Protein AF-A0A6V7LT86-F1 (afdb_monomer_lite)

Radius of gyration: 17.19 Å; chains: 1; bounding box: 52×25×35 Å

Foldseek 3Di:
DVCVLVVDPDPVSSVVVVVVCPDPVNVVVVVLLVCVVVVVDPDDDPVNVVVVVVVVVVVVVVVVVVVVVVVVVPPD

Secondary structure (DSSP, 8-state):
-HHHHTT-S-HHHHHHHHHHTTSHHHHHHHHHHHHHHTT--SS--HHHHHHHHHHHHHHHHHHHHHHHHHHHTT--

Sequence (76 aa):
KESFVKASSSKAVQFFLEWFVETIMFNSFVTDYIASIEGTTVQERYDIKLFKQRVAEYKKLSEKNAQTKKAKKKTF

InterPro domains:
  IPR005112 dDENN domain [PF03455] (1-51)

pLDDT: mean 84.71, std 13.08, range [42.22, 96.56]

Structure (mmCIF, N/CA/C/O backbone):
data_AF-A0A6V7LT86-F1
#
_entry.id   AF-A0A6V7LT86-F1
#
loop_
_atom_site.group_PDB
_atom_site.id
_atom_site.type_symbol
_atom_site.label_atom_id
_atom_site.label_alt_id
_atom_site.label_comp_id
_atom_site.label_asym_id
_atom_site.label_entity_id
_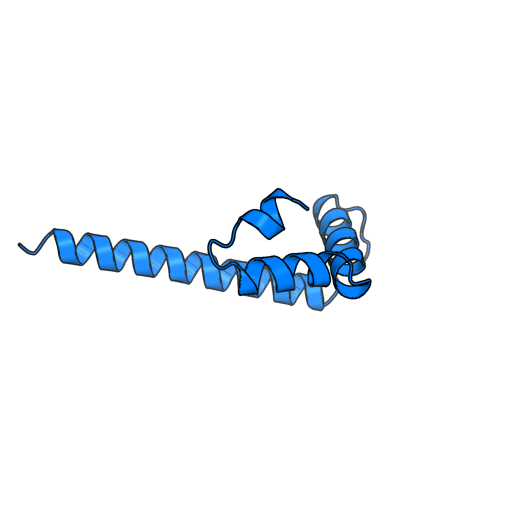atom_site.label_seq_id
_atom_site.pdbx_PDB_ins_code
_atom_site.Cartn_x
_atom_site.Cartn_y
_atom_site.Cartn_z
_atom_site.occupancy
_atom_site.B_iso_or_equiv
_atom_site.auth_seq_id
_atom_site.auth_comp_id
_atom_site.auth_asym_id
_atom_site.auth_atom_id
_atom_site.pdbx_PDB_model_num
ATOM 1 N N . LYS A 1 1 ? 1.265 9.689 -1.750 1.00 86.19 1 LYS A N 1
ATOM 2 C CA . LYS A 1 1 ? 1.784 9.526 -0.368 1.00 86.19 1 LYS A CA 1
ATOM 3 C C . LYS A 1 1 ? 0.829 10.114 0.669 1.00 86.19 1 LYS A C 1
ATOM 5 O O . LYS A 1 1 ? 0.216 9.337 1.385 1.00 86.19 1 LYS A O 1
ATOM 10 N N . GLU A 1 2 ? 0.612 11.433 0.708 1.00 89.62 2 GLU A N 1
ATOM 11 C CA . GLU A 1 2 ? -0.255 12.056 1.730 1.00 89.62 2 GLU A CA 1
ATOM 12 C C . GLU A 1 2 ? -1.674 11.483 1.800 1.00 89.62 2 GLU A C 1
ATOM 14 O O . GLU A 1 2 ? -2.155 11.163 2.884 1.00 89.62 2 GLU A O 1
ATOM 19 N N . SER A 1 3 ? -2.329 11.294 0.651 1.00 93.00 3 SER A N 1
ATOM 20 C CA . SER A 1 3 ? -3.682 10.727 0.602 1.00 93.00 3 SER A CA 1
ATOM 21 C C . SER A 1 3 ? -3.754 9.303 1.159 1.00 93.00 3 SER A C 1
ATOM 23 O O . SER A 1 3 ? -4.784 8.919 1.692 1.00 93.00 3 SER A O 1
ATOM 25 N N . PHE A 1 4 ? -2.670 8.525 1.060 1.00 92.56 4 PHE A N 1
ATOM 26 C CA . PHE A 1 4 ? -2.613 7.159 1.584 1.00 92.56 4 PHE A CA 1
ATOM 27 C C . PHE A 1 4 ? -2.491 7.155 3.111 1.00 92.56 4 PHE A C 1
ATOM 29 O O . PHE A 1 4 ? -3.234 6.445 3.781 1.00 92.56 4 PHE A O 1
ATOM 36 N N . VAL A 1 5 ? -1.626 8.009 3.664 1.00 93.25 5 VAL A N 1
ATOM 37 C CA . VAL A 1 5 ? -1.475 8.172 5.119 1.00 93.25 5 VAL A CA 1
ATOM 38 C C . VAL A 1 5 ? -2.775 8.676 5.750 1.00 93.25 5 VAL A C 1
ATOM 40 O O . VAL A 1 5 ? -3.269 8.099 6.717 1.00 93.25 5 VAL A O 1
ATOM 43 N N . LYS A 1 6 ? -3.373 9.720 5.164 1.00 93.75 6 LYS A N 1
ATOM 44 C CA . LYS A 1 6 ? -4.587 10.374 5.680 1.00 93.75 6 LYS A CA 1
ATOM 45 C C . LYS A 1 6 ? -5.871 9.562 5.449 1.00 93.75 6 LYS A C 1
ATOM 47 O O . LYS A 1 6 ? -6.926 9.966 5.926 1.00 93.75 6 LYS A O 1
ATOM 52 N N . ALA A 1 7 ? -5.809 8.430 4.739 1.00 92.31 7 ALA A N 1
ATOM 53 C CA . ALA A 1 7 ? -6.978 7.589 4.466 1.00 92.31 7 ALA A CA 1
ATOM 54 C C . ALA A 1 7 ? -7.529 6.901 5.725 1.00 92.31 7 ALA A C 1
ATOM 56 O O . ALA A 1 7 ? -8.719 6.593 5.794 1.00 92.31 7 ALA A O 1
ATOM 57 N N . SER A 1 8 ? -6.676 6.649 6.721 1.00 91.56 8 SER A N 1
ATOM 58 C CA . SER A 1 8 ? -7.114 6.110 8.006 1.00 91.56 8 SER A CA 1
ATOM 59 C C . SER A 1 8 ? -7.583 7.231 8.927 1.00 91.56 8 SER A C 1
ATOM 61 O O . SER A 1 8 ? -6.907 8.247 9.058 1.00 91.56 8 SER A O 1
ATOM 63 N N . SER A 1 9 ? -8.696 7.029 9.633 1.00 92.75 9 SER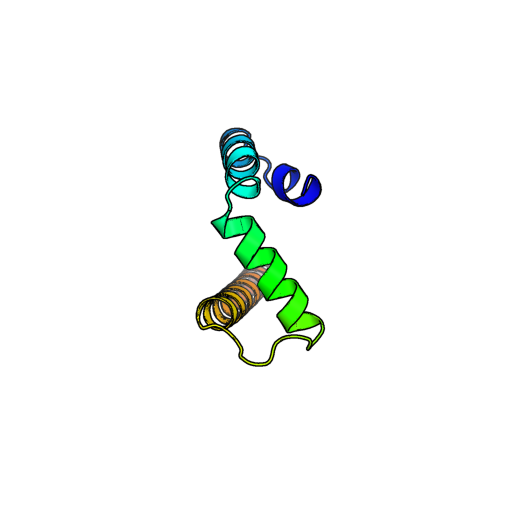 A N 1
ATOM 64 C CA . SER A 1 9 ? -9.138 7.924 10.713 1.00 92.75 9 SER A CA 1
ATOM 65 C C . SER A 1 9 ? -8.411 7.675 12.041 1.00 92.75 9 SER A C 1
ATOM 67 O O . SER A 1 9 ? -8.495 8.493 12.955 1.00 92.75 9 SER A O 1
ATOM 69 N N . SER A 1 10 ? -7.693 6.554 12.172 1.00 96.31 10 SER A N 1
ATOM 70 C CA . SER A 1 10 ? -6.952 6.209 13.388 1.00 96.31 10 SER A CA 1
ATOM 71 C C . SER A 1 10 ? -5.571 6.853 13.385 1.00 96.31 10 SER A C 1
ATOM 73 O O . SER A 1 10 ? -4.743 6.545 12.529 1.00 96.31 10 SER A O 1
ATOM 75 N N . LYS A 1 11 ? -5.290 7.687 14.393 1.00 94.69 11 LYS A N 1
ATOM 76 C CA . LYS A 1 11 ? -4.005 8.389 14.540 1.00 94.69 11 LYS A CA 1
ATOM 77 C C . LYS A 1 11 ? -2.816 7.433 14.700 1.00 94.69 11 LYS A C 1
ATOM 79 O O . LYS A 1 11 ? -1.760 7.667 14.129 1.00 94.69 11 LYS A O 1
ATOM 84 N N . ALA A 1 12 ? -3.001 6.322 15.415 1.00 96.19 12 ALA A N 1
ATOM 85 C CA . ALA A 1 12 ? -1.971 5.287 15.539 1.00 96.19 12 ALA A CA 1
ATOM 86 C C . ALA A 1 12 ? -1.647 4.644 14.180 1.00 96.19 12 ALA A C 1
ATOM 88 O O . ALA A 1 12 ? -0.485 4.424 13.849 1.00 96.19 12 ALA A O 1
ATOM 89 N N . VAL A 1 13 ? -2.679 4.394 13.368 1.00 96.12 13 VAL A N 1
ATOM 90 C CA . VAL A 1 13 ? -2.495 3.872 12.010 1.00 96.12 13 VAL A CA 1
ATOM 91 C C . VAL A 1 13 ? -1.849 4.926 11.115 1.00 96.12 13 VAL A C 1
ATOM 93 O O . VAL A 1 13 ? -0.972 4.573 10.344 1.00 96.12 13 VAL A O 1
ATOM 96 N N . GLN A 1 14 ? -2.216 6.204 11.233 1.00 96.56 14 GLN A N 1
ATOM 97 C CA . GLN A 1 14 ? -1.560 7.281 10.485 1.00 96.56 14 GLN A CA 1
ATOM 98 C C . GLN A 1 14 ? -0.054 7.324 10.772 1.00 96.56 14 GLN A C 1
ATOM 100 O O . GLN A 1 14 ? 0.717 7.287 9.822 1.00 96.56 14 GLN A O 1
ATOM 105 N N . PHE A 1 15 ? 0.373 7.287 12.041 1.00 96.25 15 PHE A N 1
ATOM 106 C CA . PHE A 1 15 ? 1.802 7.252 12.388 1.00 96.25 15 PHE A CA 1
ATOM 107 C C . PHE A 1 15 ? 2.523 6.024 11.827 1.00 96.25 15 PHE A C 1
ATOM 109 O O . PHE A 1 15 ? 3.629 6.135 11.301 1.00 96.25 15 PHE A O 1
ATOM 116 N N . PHE A 1 16 ? 1.890 4.849 11.897 1.00 96.50 16 PHE A N 1
ATOM 117 C CA . PHE A 1 16 ? 2.435 3.657 11.254 1.00 96.50 16 PHE A CA 1
ATOM 118 C C . PHE A 1 16 ? 2.585 3.861 9.744 1.00 96.50 16 PHE A C 1
ATOM 120 O O . PHE A 1 16 ? 3.631 3.538 9.194 1.00 96.50 16 PHE A O 1
ATOM 127 N N . LEU A 1 17 ? 1.563 4.405 9.076 1.00 96.50 17 LEU A N 1
ATOM 128 C CA . LEU A 1 17 ? 1.592 4.640 7.636 1.00 96.50 17 LEU A CA 1
ATOM 129 C C . LEU A 1 17 ? 2.647 5.682 7.256 1.00 96.50 17 LEU A C 1
ATOM 131 O O . LEU A 1 17 ? 3.306 5.486 6.244 1.00 96.50 17 LEU A O 1
ATOM 135 N N . GLU A 1 18 ? 2.842 6.736 8.054 1.00 96.06 18 GLU A N 1
ATOM 136 C CA . GLU A 1 18 ? 3.907 7.732 7.865 1.00 96.06 18 GLU A CA 1
ATOM 137 C C . GLU A 1 18 ? 5.289 7.091 7.890 1.00 96.06 18 GLU A C 1
ATOM 139 O O . GLU A 1 18 ? 6.081 7.330 6.987 1.00 96.06 18 GLU A O 1
ATOM 144 N N . TRP A 1 19 ? 5.563 6.229 8.869 1.00 96.00 19 TRP A N 1
ATOM 145 C CA . TRP A 1 19 ? 6.816 5.477 8.909 1.00 96.00 19 TRP A CA 1
ATOM 146 C C . TRP A 1 19 ? 6.915 4.464 7.757 1.00 96.00 19 TRP A C 1
ATOM 148 O O . TRP A 1 19 ? 7.945 4.353 7.093 1.00 96.00 19 TRP A O 1
ATOM 158 N N . PHE A 1 20 ? 5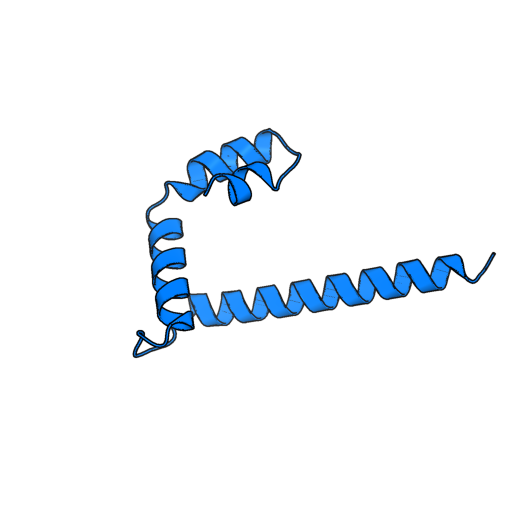.832 3.735 7.485 1.00 96.00 20 PHE A N 1
ATOM 159 C CA . PHE A 1 20 ? 5.808 2.633 6.527 1.00 96.00 20 PHE A CA 1
ATOM 160 C C . PHE A 1 20 ? 6.086 3.091 5.092 1.00 96.00 20 PHE A C 1
ATOM 162 O O . PHE A 1 20 ? 6.820 2.416 4.367 1.00 96.00 20 PHE A O 1
ATOM 169 N N . VAL A 1 21 ? 5.551 4.248 4.685 1.00 96.19 21 VAL A N 1
ATOM 170 C CA . VAL A 1 21 ? 5.768 4.780 3.329 1.00 96.19 21 VAL A CA 1
ATOM 171 C C . VAL A 1 21 ? 7.213 5.201 3.062 1.00 96.19 21 VAL A C 1
ATOM 173 O O . VAL A 1 21 ? 7.595 5.312 1.902 1.00 96.19 21 VAL A O 1
ATOM 176 N N . GLU A 1 22 ? 8.021 5.413 4.101 1.00 95.06 22 GLU A N 1
ATOM 177 C CA . GLU A 1 22 ? 9.449 5.727 3.956 1.00 95.06 22 GLU A CA 1
ATOM 178 C C . GLU A 1 22 ? 10.314 4.467 3.830 1.00 95.06 22 GLU A C 1
ATOM 180 O O . GLU A 1 22 ? 11.504 4.551 3.528 1.00 95.06 22 GLU A O 1
ATOM 185 N N . THR A 1 23 ? 9.748 3.277 4.045 1.00 96.44 23 THR A N 1
ATOM 186 C CA . THR A 1 23 ? 10.524 2.036 3.968 1.00 96.44 23 THR A CA 1
ATOM 187 C C . THR A 1 23 ? 10.936 1.726 2.530 1.00 96.44 23 THR A C 1
ATOM 189 O O . THR A 1 23 ? 10.165 1.902 1.583 1.00 96.44 23 THR A O 1
ATOM 192 N N . ILE A 1 24 ? 12.153 1.201 2.356 1.00 94.44 24 ILE A N 1
ATOM 193 C CA . ILE A 1 24 ? 12.657 0.770 1.041 1.00 94.44 24 ILE A CA 1
ATOM 194 C C . ILE A 1 24 ? 11.715 -0.274 0.435 1.00 94.44 24 ILE A C 1
ATOM 196 O O . ILE A 1 24 ? 11.351 -0.169 -0.729 1.00 94.44 24 ILE A O 1
ATOM 200 N N . MET A 1 25 ? 11.252 -1.230 1.246 1.00 91.31 25 MET A N 1
ATOM 201 C CA . MET A 1 25 ? 10.336 -2.287 0.814 1.00 91.31 25 MET A CA 1
ATOM 202 C C . MET A 1 25 ? 9.051 -1.727 0.190 1.00 91.31 25 MET A C 1
ATOM 204 O O . MET A 1 25 ? 8.671 -2.154 -0.899 1.00 91.31 25 MET A O 1
ATOM 208 N N . PHE A 1 26 ? 8.398 -0.761 0.844 1.00 93.50 26 PHE A N 1
ATOM 209 C CA . PHE A 1 26 ? 7.184 -0.148 0.306 1.00 93.50 26 PHE A CA 1
ATOM 210 C C . PHE A 1 26 ? 7.462 0.611 -0.995 1.00 93.50 26 PHE A C 1
ATOM 212 O O . PHE A 1 26 ? 6.734 0.449 -1.972 1.00 93.50 26 PHE A O 1
ATOM 219 N N . ASN A 1 27 ? 8.536 1.402 -1.034 1.00 93.44 27 ASN A N 1
ATOM 220 C CA . ASN A 1 27 ? 8.890 2.188 -2.216 1.00 93.44 27 ASN A CA 1
ATOM 221 C C . ASN A 1 27 ? 9.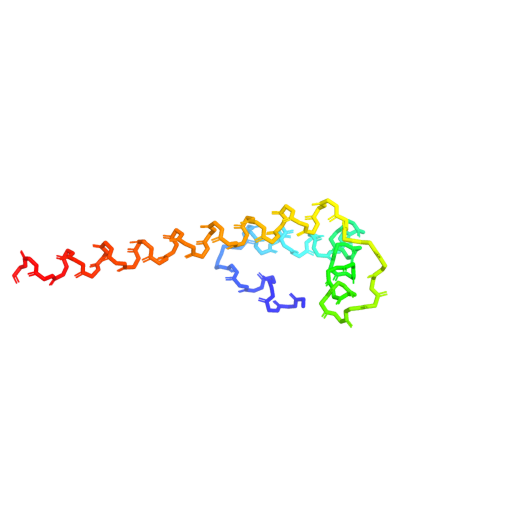254 1.303 -3.418 1.00 93.44 27 ASN A C 1
ATOM 223 O O . ASN A 1 27 ? 8.783 1.557 -4.530 1.00 93.44 27 ASN A O 1
ATOM 227 N N . SER A 1 28 ? 10.025 0.233 -3.201 1.00 91.56 28 SER A N 1
ATOM 228 C CA . SER A 1 28 ? 10.322 -0.766 -4.232 1.00 91.56 28 SER A CA 1
ATOM 229 C C . SER A 1 28 ? 9.045 -1.435 -4.730 1.00 91.56 28 SER A C 1
ATOM 231 O O . SER A 1 28 ? 8.827 -1.494 -5.935 1.00 91.56 28 SER A O 1
ATOM 233 N N . PHE A 1 29 ? 8.158 -1.852 -3.822 1.00 91.31 29 PHE A N 1
ATOM 234 C CA . PHE A 1 29 ? 6.885 -2.459 -4.204 1.00 91.31 29 PHE A CA 1
ATOM 235 C C . PHE A 1 29 ? 6.023 -1.520 -5.060 1.00 91.31 29 PHE A C 1
ATOM 237 O O . PHE A 1 29 ? 5.493 -1.941 -6.084 1.00 91.31 29 PHE A O 1
ATOM 244 N N . VAL A 1 30 ? 5.881 -0.249 -4.669 1.00 91.75 30 VAL A N 1
ATOM 245 C CA . VAL A 1 30 ? 5.089 0.734 -5.428 1.00 91.75 30 VAL A CA 1
ATOM 246 C C . VAL A 1 30 ? 5.692 0.973 -6.810 1.00 91.75 30 VAL A C 1
ATOM 248 O O . VAL A 1 30 ? 4.951 1.011 -7.789 1.00 91.75 30 VAL A O 1
ATOM 251 N N . THR A 1 31 ? 7.017 1.088 -6.898 1.00 91.19 31 THR A N 1
ATOM 252 C CA . THR A 1 31 ? 7.730 1.280 -8.169 1.00 91.19 31 THR A CA 1
ATOM 253 C C . THR A 1 31 ? 7.516 0.089 -9.102 1.00 91.19 31 THR A C 1
ATOM 255 O O . THR A 1 31 ? 7.090 0.268 -10.242 1.00 91.19 31 THR A O 1
ATOM 258 N N . ASP A 1 32 ? 7.720 -1.129 -8.596 1.00 89.81 32 ASP A N 1
ATOM 259 C CA . ASP A 1 32 ? 7.500 -2.363 -9.353 1.00 89.81 32 ASP A CA 1
ATOM 260 C C . ASP A 1 32 ? 6.027 -2.504 -9.774 1.00 89.81 32 ASP A C 1
ATOM 262 O O . ASP A 1 32 ? 5.720 -2.925 -10.891 1.00 89.81 32 ASP A O 1
ATOM 266 N N . TYR A 1 33 ? 5.091 -2.129 -8.897 1.00 90.12 33 TYR A N 1
ATOM 267 C CA . TYR A 1 33 ? 3.668 -2.161 -9.207 1.00 90.12 33 TYR A CA 1
ATOM 268 C C . TYR A 1 33 ? 3.316 -1.180 -10.331 1.00 90.12 33 TYR A C 1
ATOM 270 O O . TYR A 1 33 ? 2.633 -1.586 -11.270 1.00 90.12 33 TYR A O 1
ATOM 278 N N . ILE A 1 34 ? 3.806 0.064 -10.286 1.00 90.25 34 ILE A N 1
ATOM 279 C CA . ILE A 1 34 ? 3.607 1.061 -11.354 1.00 90.25 34 ILE A CA 1
ATOM 280 C C . ILE A 1 34 ? 4.154 0.530 -12.681 1.00 90.25 34 ILE A C 1
ATOM 282 O O . ILE A 1 34 ? 3.409 0.472 -13.659 1.00 90.25 34 ILE A O 1
ATOM 286 N N . ALA A 1 35 ? 5.390 0.028 -12.690 1.00 89.00 35 ALA A N 1
ATOM 287 C CA . ALA A 1 35 ? 5.998 -0.556 -13.882 1.00 89.00 35 ALA A CA 1
ATOM 288 C C . ALA A 1 35 ? 5.182 -1.743 -14.436 1.00 89.00 35 ALA A C 1
ATOM 290 O O . ALA A 1 35 ? 5.087 -1.942 -15.650 1.00 89.00 35 ALA A O 1
ATOM 291 N N . SER A 1 36 ? 4.553 -2.536 -13.560 1.00 88.56 36 SER A N 1
ATOM 292 C CA . SER A 1 36 ? 3.696 -3.651 -13.982 1.00 88.56 36 SER A CA 1
ATOM 293 C C . SER A 1 36 ? 2.392 -3.190 -14.639 1.00 88.56 36 SER A C 1
ATOM 295 O O . SER A 1 36 ? 1.872 -3.881 -15.513 1.00 88.56 36 SER A O 1
ATOM 297 N N . ILE A 1 37 ? 1.858 -2.036 -14.228 1.00 87.31 37 ILE A N 1
ATOM 298 C CA . ILE A 1 37 ? 0.647 -1.438 -14.804 1.00 87.31 37 ILE A CA 1
ATOM 299 C C . ILE A 1 37 ? 0.962 -0.756 -16.137 1.00 87.31 37 ILE A C 1
ATOM 301 O O . ILE A 1 37 ? 0.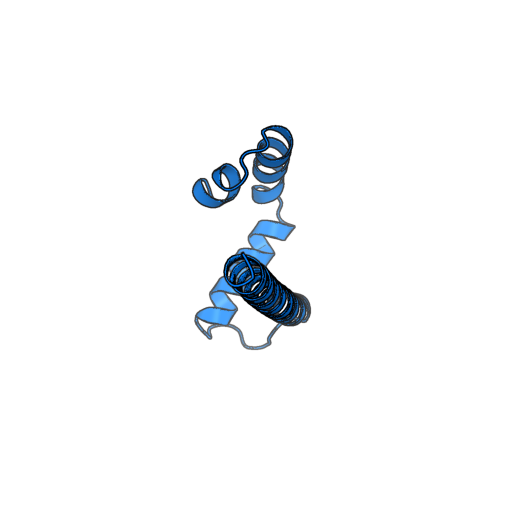172 -0.852 -17.071 1.00 87.31 37 ILE A O 1
ATOM 305 N N . GLU A 1 38 ? 2.125 -0.117 -16.241 1.00 89.94 38 GLU A N 1
ATOM 306 C CA . GLU A 1 38 ? 2.606 0.536 -17.464 1.00 89.94 38 GLU A CA 1
ATOM 307 C C . GLU A 1 38 ? 3.125 -0.458 -18.516 1.00 89.94 38 GLU A C 1
ATOM 309 O O . GLU A 1 38 ? 3.436 -0.067 -19.639 1.00 89.94 38 GLU A O 1
ATOM 314 N N . GLY A 1 39 ? 3.216 -1.749 -18.176 1.00 83.56 39 GLY A N 1
ATOM 315 C CA . GLY A 1 39 ? 3.686 -2.794 -19.089 1.00 83.56 39 GLY A CA 1
ATOM 316 C C . GLY A 1 39 ? 5.189 -2.732 -19.378 1.00 83.56 39 GLY A C 1
ATOM 317 O O . GLY A 1 39 ? 5.664 -3.378 -20.306 1.00 83.56 39 GLY A O 1
ATOM 318 N N . THR A 1 40 ? 5.951 -1.984 -18.578 1.00 83.88 40 THR A N 1
ATOM 319 C CA . THR A 1 40 ? 7.407 -1.820 -18.717 1.00 83.88 40 THR A CA 1
ATOM 320 C C . THR A 1 40 ? 8.195 -2.943 -18.035 1.00 83.88 40 THR A C 1
ATOM 322 O O . THR A 1 40 ? 9.422 -2.986 -18.109 1.00 83.88 40 THR A O 1
ATOM 325 N N . THR A 1 41 ? 7.503 -3.887 -17.386 1.00 75.12 41 THR A N 1
ATOM 326 C CA . THR A 1 41 ? 8.116 -5.010 -16.662 1.00 75.12 41 THR A CA 1
ATOM 327 C C . THR A 1 41 ? 8.077 -6.298 -17.486 1.00 75.12 41 THR A C 1
ATOM 329 O O . THR A 1 41 ? 7.021 -6.699 -17.966 1.00 75.12 41 THR A O 1
ATOM 332 N N . VAL A 1 42 ? 9.214 -6.996 -17.591 1.00 60.75 42 VAL A N 1
ATOM 333 C CA . VAL A 1 42 ? 9.357 -8.239 -18.384 1.00 60.75 42 VAL A CA 1
ATOM 334 C C . VAL A 1 42 ? 8.848 -9.486 -17.635 1.00 60.75 42 VAL A C 1
ATOM 336 O O . VAL A 1 42 ? 8.475 -10.477 -18.259 1.00 60.75 42 VAL A O 1
ATOM 339 N N . GLN A 1 43 ? 8.791 -9.452 -16.298 1.00 66.38 43 GLN A N 1
ATOM 340 C CA . GLN A 1 43 ? 8.296 -10.555 -15.466 1.00 66.38 43 GLN A CA 1
ATOM 341 C C . GLN A 1 43 ? 7.473 -10.053 -14.281 1.00 66.38 43 GLN A C 1
ATOM 343 O O . GLN A 1 43 ? 7.926 -9.240 -13.476 1.00 66.38 43 GLN A O 1
ATOM 348 N N . GLU A 1 44 ? 6.263 -10.589 -14.140 1.00 65.81 44 GLU A N 1
ATOM 349 C CA . GLU A 1 44 ? 5.396 -10.285 -13.006 1.00 65.81 44 GLU A CA 1
ATOM 350 C C . GLU A 1 44 ? 5.897 -11.009 -11.744 1.00 65.81 44 GLU A C 1
ATOM 352 O O . GLU A 1 44 ? 5.795 -12.237 -11.632 1.00 65.81 44 GLU A O 1
ATOM 357 N N . ARG A 1 45 ? 6.446 -10.239 -10.795 1.00 77.62 45 ARG A N 1
ATOM 358 C CA . ARG A 1 45 ? 6.939 -10.744 -9.503 1.00 77.62 45 ARG A CA 1
ATOM 359 C C . ARG A 1 45 ? 5.806 -11.386 -8.693 1.00 77.62 45 ARG A C 1
ATOM 361 O O . ARG A 1 45 ? 4.661 -10.931 -8.732 1.00 77.62 45 ARG A O 1
ATOM 368 N N . TYR A 1 46 ? 6.140 -12.426 -7.924 1.00 77.25 46 TYR A N 1
ATOM 369 C CA . TYR A 1 46 ? 5.193 -13.162 -7.073 1.00 77.25 46 TYR A CA 1
ATOM 370 C C . TYR A 1 46 ? 4.392 -12.234 -6.145 1.00 77.25 46 TYR A C 1
ATOM 372 O O . TYR A 1 46 ? 3.170 -12.361 -6.048 1.00 77.25 46 TYR A O 1
ATOM 380 N N . ASP A 1 47 ? 5.056 -11.243 -5.550 1.00 79.12 47 ASP A N 1
ATOM 381 C CA . ASP A 1 47 ? 4.435 -10.305 -4.610 1.00 79.12 47 ASP A CA 1
ATOM 382 C C . ASP A 1 47 ? 3.332 -9.460 -5.262 1.00 79.12 47 ASP A C 1
ATOM 384 O O . ASP A 1 47 ? 2.290 -9.214 -4.654 1.00 79.12 47 ASP A O 1
ATOM 388 N N . ILE A 1 48 ? 3.503 -9.081 -6.534 1.00 86.06 48 ILE A N 1
ATOM 389 C CA . ILE A 1 48 ? 2.497 -8.329 -7.297 1.00 86.06 48 ILE A CA 1
ATOM 390 C C . ILE A 1 48 ? 1.279 -9.209 -7.588 1.00 86.06 48 ILE A C 1
ATOM 392 O O . ILE A 1 48 ? 0.142 -8.754 -7.433 1.00 86.06 48 ILE A O 1
ATOM 396 N N . LYS A 1 49 ? 1.490 -10.476 -7.968 1.00 87.38 49 LYS A N 1
ATOM 397 C CA . LYS A 1 49 ? 0.393 -11.432 -8.198 1.00 87.38 49 LYS A CA 1
ATOM 398 C C . LYS A 1 49 ? -0.424 -11.645 -6.931 1.00 87.38 49 LYS A C 1
ATOM 400 O O . LYS A 1 49 ? -1.650 -11.526 -6.960 1.00 87.38 49 LYS A O 1
ATOM 405 N N . LEU A 1 50 ? 0.257 -11.907 -5.815 1.00 90.00 50 LEU A N 1
ATOM 406 C CA . LEU A 1 50 ? -0.391 -12.110 -4.526 1.00 90.00 50 LEU A CA 1
ATOM 407 C C . LEU A 1 50 ? -1.150 -10.851 -4.091 1.00 90.00 50 LEU A C 1
ATOM 409 O O . LEU A 1 50 ? -2.301 -10.942 -3.665 1.00 90.00 50 LEU A O 1
ATOM 413 N N . PHE A 1 51 ? -0.556 -9.669 -4.264 1.00 90.12 51 PHE A N 1
ATOM 414 C CA . PHE A 1 51 ? -1.224 -8.403 -3.980 1.00 90.12 51 PHE A CA 1
ATOM 415 C C . PHE A 1 51 ? -2.508 -8.229 -4.803 1.00 90.12 51 PHE A C 1
ATOM 417 O O . PHE A 1 51 ? -3.572 -7.969 -4.234 1.00 90.12 51 PHE A O 1
ATOM 424 N N . LYS A 1 52 ? -2.451 -8.441 -6.125 1.00 89.94 52 LYS A N 1
ATOM 425 C CA . LYS A 1 52 ? -3.626 -8.367 -7.011 1.00 89.94 52 LYS A CA 1
ATOM 426 C C . LYS A 1 52 ? -4.725 -9.336 -6.571 1.00 89.94 52 LYS A C 1
ATOM 428 O O . LYS A 1 52 ? -5.896 -8.951 -6.519 1.00 89.94 52 LYS A O 1
ATOM 433 N N . GLN A 1 53 ? -4.356 -10.561 -6.192 1.00 92.81 53 GLN A N 1
ATOM 434 C CA . GLN A 1 53 ? -5.297 -11.544 -5.660 1.00 92.81 53 GLN A CA 1
ATOM 435 C C . GLN A 1 53 ? -5.975 -11.043 -4.375 1.00 92.81 53 GLN A C 1
ATOM 437 O O . GLN A 1 53 ? -7.204 -11.059 -4.287 1.00 92.81 53 GLN A O 1
ATOM 442 N N . ARG A 1 54 ? -5.207 -10.542 -3.399 1.00 93.19 54 ARG A N 1
ATOM 443 C CA . ARG A 1 54 ? -5.758 -10.028 -2.133 1.00 93.19 54 ARG A CA 1
ATOM 444 C C . ARG A 1 54 ? -6.682 -8.832 -2.338 1.00 93.19 54 ARG A C 1
ATOM 446 O O . ARG A 1 54 ? -7.738 -8.756 -1.711 1.00 93.19 54 ARG A O 1
ATOM 453 N N . VAL A 1 55 ? -6.339 -7.930 -3.257 1.00 91.38 55 VAL A N 1
ATOM 454 C CA . VAL A 1 55 ? -7.210 -6.807 -3.632 1.00 91.38 55 VAL A CA 1
ATOM 455 C C . VAL A 1 55 ? -8.530 -7.316 -4.221 1.00 91.38 55 VAL A C 1
ATOM 457 O O . VAL A 1 55 ? -9.596 -6.806 -3.869 1.00 91.38 55 VAL A O 1
ATOM 460 N N . ALA A 1 56 ? -8.489 -8.335 -5.083 1.00 92.75 56 ALA A N 1
ATOM 461 C CA . ALA A 1 56 ? -9.693 -8.934 -5.656 1.00 92.75 56 ALA A CA 1
ATOM 462 C C . ALA A 1 56 ? -10.571 -9.618 -4.591 1.00 92.75 56 ALA A C 1
ATOM 464 O O . ALA A 1 56 ? -11.793 -9.459 -4.609 1.00 92.75 56 ALA A O 1
ATOM 465 N N . GLU A 1 57 ? -9.969 -10.335 -3.638 1.00 93.88 57 GLU A N 1
ATOM 466 C CA . GLU A 1 57 ? -10.673 -10.932 -2.493 1.00 93.88 57 GLU A CA 1
ATOM 467 C C . GLU A 1 57 ? -11.370 -9.862 -1.640 1.00 93.88 57 GLU A C 1
ATOM 469 O O . GLU A 1 57 ? -12.556 -9.993 -1.325 1.00 93.88 57 GLU A O 1
ATOM 474 N N . TYR A 1 58 ? -10.672 -8.768 -1.324 1.00 90.31 58 TYR A N 1
ATOM 475 C CA . TYR A 1 58 ? -11.224 -7.677 -0.522 1.00 90.31 58 TYR A CA 1
ATOM 476 C C . TYR A 1 58 ? -12.396 -6.969 -1.215 1.00 90.31 58 TYR A C 1
ATOM 478 O O . TYR A 1 58 ? -13.426 -6.712 -0.586 1.00 90.31 58 TYR A O 1
ATOM 486 N N . LYS A 1 59 ? -12.290 -6.705 -2.526 1.00 89.31 59 LYS A N 1
ATOM 487 C CA . LYS A 1 59 ? -13.392 -6.131 -3.319 1.00 89.31 59 LYS A CA 1
ATOM 488 C C . LYS A 1 59 ? -14.639 -7.018 -3.270 1.00 89.31 59 LYS A C 1
ATOM 490 O O . LYS A 1 59 ? -15.715 -6.532 -2.925 1.00 89.31 59 LYS A O 1
ATOM 495 N N . LYS A 1 60 ? -14.475 -8.328 -3.486 1.00 90.12 60 LYS A N 1
ATOM 496 C CA . LYS A 1 60 ? -15.573 -9.307 -3.398 1.00 90.12 60 LYS A CA 1
ATOM 497 C C . LYS A 1 60 ? -16.222 -9.332 -2.011 1.00 90.12 60 LYS A C 1
ATOM 499 O O . LYS A 1 60 ? -17.442 -9.440 -1.901 1.00 90.12 60 LYS A O 1
ATOM 504 N N . LEU A 1 61 ? -15.433 -9.243 -0.939 1.00 87.00 61 LEU A N 1
ATOM 505 C CA . LEU A 1 61 ? -15.962 -9.183 0.430 1.00 87.00 61 LEU A CA 1
ATOM 506 C C . LEU A 1 61 ? -16.761 -7.899 0.684 1.00 87.00 61 LEU A C 1
ATOM 508 O O . LEU A 1 61 ? -17.830 -7.954 1.293 1.00 87.00 61 LEU A O 1
ATOM 512 N N . SER A 1 62 ? -16.280 -6.756 0.192 1.00 80.94 62 SER A N 1
ATOM 513 C CA . SER A 1 62 ? -16.991 -5.477 0.288 1.00 80.94 62 SER A CA 1
ATOM 514 C C . SER A 1 62 ? -18.354 -5.528 -0.413 1.00 80.94 62 SER A C 1
ATOM 516 O O . SER A 1 62 ? -19.372 -5.148 0.171 1.00 80.94 62 SER A O 1
ATOM 518 N N . GLU A 1 63 ? -18.403 -6.090 -1.623 1.00 82.75 63 GLU A N 1
ATOM 519 C CA . GLU A 1 63 ? -19.636 -6.272 -2.397 1.00 82.75 63 GLU A CA 1
ATOM 520 C C . GLU A 1 63 ? -20.648 -7.165 -1.669 1.00 82.75 63 GLU A C 1
ATOM 522 O O . GLU A 1 63 ? -21.814 -6.788 -1.519 1.00 82.75 63 GLU A O 1
ATOM 527 N N . LYS A 1 64 ? -20.199 -8.311 -1.139 1.00 79.69 64 LYS A N 1
ATOM 528 C CA . LYS A 1 64 ? -21.043 -9.209 -0.334 1.00 79.69 64 LYS A CA 1
ATOM 529 C C . LYS A 1 64 ? -21.600 -8.499 0.901 1.00 79.69 64 LYS A C 1
ATOM 531 O O . LYS A 1 64 ? -22.798 -8.569 1.168 1.00 79.69 64 LYS A O 1
ATOM 536 N N . ASN A 1 65 ? -20.767 -7.752 1.624 1.00 73.81 65 ASN A N 1
ATOM 537 C CA . ASN A 1 65 ? -21.198 -7.005 2.808 1.00 73.81 65 ASN A CA 1
ATOM 538 C C . ASN A 1 65 ? -22.216 -5.903 2.472 1.00 73.81 65 ASN A C 1
ATOM 540 O O . ASN A 1 65 ? -23.158 -5.675 3.238 1.00 73.81 65 ASN A O 1
ATOM 544 N N . ALA A 1 66 ? -22.067 -5.236 1.326 1.00 71.69 66 ALA A N 1
ATOM 545 C CA . ALA A 1 66 ? -23.025 -4.243 0.850 1.00 71.69 66 ALA A CA 1
ATOM 546 C C . ALA A 1 66 ? -24.380 -4.876 0.480 1.00 71.69 66 ALA A C 1
ATOM 548 O O . ALA A 1 66 ? -25.429 -4.317 0.811 1.00 71.69 66 ALA A O 1
ATOM 549 N N . GLN A 1 67 ? -24.375 -6.055 -0.151 1.00 69.06 67 GLN A N 1
ATOM 550 C CA . GLN A 1 67 ? -25.594 -6.802 -0.483 1.00 69.06 67 GLN A CA 1
ATOM 551 C C . GLN A 1 67 ? -26.338 -7.270 0.778 1.00 69.06 67 GLN A C 1
ATOM 553 O O . GLN A 1 67 ? -27.541 -7.035 0.900 1.00 69.06 67 GLN A O 1
ATOM 558 N N . THR A 1 68 ? -25.627 -7.817 1.768 1.00 68.50 68 THR A N 1
ATOM 559 C CA . THR A 1 68 ? -26.221 -8.258 3.044 1.00 68.50 68 THR A CA 1
ATOM 560 C C . THR A 1 68 ? -26.842 -7.098 3.831 1.00 68.50 68 THR A C 1
ATOM 562 O O . THR A 1 68 ? -27.918 -7.244 4.413 1.00 68.50 68 THR A O 1
ATOM 565 N N . LYS A 1 69 ? -26.218 -5.910 3.823 1.00 64.69 69 LYS A N 1
ATOM 566 C CA . LYS A 1 69 ? -26.791 -4.702 4.449 1.00 64.69 69 LYS A CA 1
ATOM 567 C C . LYS A 1 69 ? -28.051 -4.204 3.730 1.00 64.69 69 LYS A C 1
ATOM 569 O O . LYS A 1 69 ? -28.982 -3.759 4.395 1.00 64.69 69 LYS A O 1
ATOM 574 N N . LYS A 1 70 ? -28.108 -4.294 2.395 1.00 63.66 70 LYS A N 1
ATOM 575 C CA . LYS A 1 70 ? -29.307 -3.936 1.613 1.00 63.66 70 LYS A CA 1
ATOM 576 C C . LYS A 1 70 ? -30.463 -4.911 1.844 1.00 63.66 70 LYS A C 1
ATOM 578 O O . LYS A 1 70 ? -31.602 -4.462 1.930 1.00 63.66 70 LYS A O 1
ATOM 583 N N . ALA A 1 71 ? -30.179 -6.205 1.989 1.00 60.25 71 ALA A N 1
ATOM 584 C CA . ALA A 1 71 ? -31.196 -7.217 2.273 1.00 60.25 71 ALA A CA 1
ATOM 585 C C . ALA A 1 71 ? -31.884 -6.978 3.630 1.00 60.25 71 ALA A C 1
ATOM 587 O O . ALA A 1 71 ? -33.107 -6.979 3.695 1.00 60.25 71 ALA A O 1
ATOM 588 N N . LYS A 1 72 ? -31.121 -6.652 4.686 1.00 58.59 72 LYS A N 1
ATOM 589 C CA . LYS A 1 72 ? -31.679 -6.359 6.023 1.00 58.59 72 LYS A CA 1
ATOM 590 C C . LYS A 1 72 ? -32.569 -5.111 6.084 1.00 58.59 72 LYS A C 1
ATOM 592 O O . LYS A 1 72 ? -33.392 -5.002 6.982 1.00 58.59 72 LYS A O 1
ATOM 597 N N . LYS A 1 73 ? -32.413 -4.164 5.153 1.00 55.03 73 LYS A N 1
ATOM 598 C CA . LYS A 1 73 ? -33.203 -2.920 5.122 1.00 55.03 73 LYS A CA 1
ATOM 599 C C . LYS A 1 73 ? -34.576 -3.085 4.455 1.00 55.03 73 LYS A C 1
ATOM 601 O O . LYS A 1 73 ? -35.370 -2.159 4.514 1.00 55.03 73 LYS A O 1
ATOM 606 N N . LYS A 1 74 ? -34.839 -4.226 3.804 1.00 53.84 74 LYS A N 1
ATOM 607 C CA . LYS A 1 74 ? -36.114 -4.539 3.132 1.00 53.84 74 LYS A CA 1
ATOM 608 C C . LYS A 1 74 ? -37.061 -5.411 3.971 1.00 53.84 74 LYS A C 1
ATOM 610 O O . LYS A 1 74 ? -38.117 -5.776 3.474 1.00 53.84 74 LYS A O 1
ATOM 615 N N . THR A 1 75 ? -36.680 -5.776 5.196 1.00 46.25 75 THR A N 1
ATOM 616 C CA . THR A 1 75 ? -37.4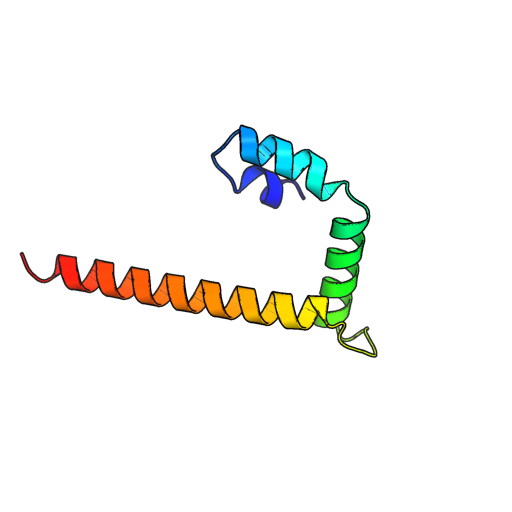50 -6.690 6.065 1.00 46.25 75 THR A CA 1
ATOM 617 C C . THR A 1 75 ? -38.043 -5.990 7.295 1.00 46.25 75 THR A C 1
ATOM 619 O O . THR A 1 75 ? -38.301 -6.647 8.297 1.00 46.25 75 THR A O 1
ATOM 622 N N . PHE A 1 76 ? -38.239 -4.671 7.228 1.00 42.22 76 PHE A N 1
ATOM 623 C CA . PHE A 1 76 ? -38.998 -3.897 8.211 1.00 42.22 76 PHE A CA 1
ATOM 624 C C . PHE A 1 76 ? -40.186 -3.235 7.529 1.00 42.22 76 PHE A C 1
ATOM 626 O O . PHE A 1 76 ? -39.969 -2.697 6.417 1.00 42.22 76 PHE A O 1
#

Organism: NCBI:txid1563983